Protein AF-X8I0R2-F1 (afdb_monomer)

Mean predicted aligned error: 6.31 Å

Secondary structure (DSSP, 8-state):
--EEEEEEEE-SSS-EEEEEEEE-HHHHHHHHTTTGGGEEEEE-HHHHHHHHHHHHHHHHTT-

Sequence (63 aa):
MAKLLNLLRRDNAQSWEVQYFETSEEQAKMYFRGFSKEAEILEPLSLREEIIKEYQEALNIYK

Radius of gyration: 12.48 Å; Cα contacts (8 Å, |Δi|>4): 74; chains: 1; bounding box: 35×16×32 Å

Foldseek 3Di:
DFDWWWKWADDDDDDTDIDTDRDDLVVVLVVCLVCVPRMATPPDPVSNVVSVVVVVVVVVVVD

Nearest PDB structures (foldseek):
  6oaw-assembly1_B  TM=8.418E-01  e=5.567E-02  Ruminococcus sp.
  6oaw-assembly1_A  TM=7.806E-01  e=5.954E-02  Ruminococcus sp.
  7u02-assembly1_M  TM=7.047E-01  e=5.121E-01  Caulobacter vibrioides CB15
  8tp8-assembly2_C  TM=6.079E-01  e=7.666E-01  Caulobacter vibrioides NA1000

Structure (mmCIF, N/CA/C/O backbone):
data_AF-X8I0R2-F1
#
_entry.id   AF-X8I0R2-F1
#
loop_
_atom_site.group_PDB
_atom_site.id
_atom_site.type_symbol
_atom_site.label_atom_id
_atom_site.label_alt_id
_atom_site.label_comp_id
_atom_site.label_asym_id
_atom_site.label_entity_id
_atom_site.label_seq_id
_atom_site.pdbx_PDB_ins_code
_atom_site.Cartn_x
_atom_site.Cartn_y
_atom_site.Cartn_z
_atom_site.occupancy
_atom_site.B_iso_or_equiv
_atom_site.auth_seq_id
_atom_site.auth_comp_id
_atom_site.auth_asym_id
_atom_site.auth_atom_id
_atom_site.pdbx_PDB_model_num
ATOM 1 N N . MET A 1 1 ? 18.453 -0.379 -11.402 1.00 43.62 1 MET A N 1
ATOM 2 C CA . MET A 1 1 ? 17.667 -1.524 -11.906 1.00 43.62 1 MET A CA 1
ATOM 3 C C . MET A 1 1 ? 16.236 -1.285 -11.470 1.00 43.62 1 MET A C 1
ATOM 5 O O . MET A 1 1 ? 16.010 -1.224 -10.268 1.00 43.62 1 MET A O 1
ATOM 9 N N . ALA A 1 2 ? 15.334 -1.009 -12.414 1.00 39.84 2 ALA A N 1
ATOM 10 C CA . ALA A 1 2 ? 13.934 -0.710 -12.122 1.00 39.84 2 ALA A CA 1
ATOM 11 C C . ALA A 1 2 ? 13.285 -1.914 -11.424 1.00 39.84 2 ALA A C 1
ATOM 13 O O . ALA A 1 2 ? 13.435 -3.045 -11.887 1.00 39.84 2 ALA A O 1
ATOM 14 N N . LYS A 1 3 ? 12.619 -1.687 -10.289 1.00 54.12 3 LYS A N 1
ATOM 15 C CA . LYS A 1 3 ? 11.771 -2.709 -9.674 1.00 54.12 3 LYS A CA 1
ATOM 16 C C . LYS A 1 3 ? 10.408 -2.608 -10.350 1.00 54.12 3 LYS A C 1
ATOM 18 O O . LYS A 1 3 ? 9.811 -1.536 -10.360 1.00 54.12 3 LYS A O 1
ATOM 23 N N . LEU A 1 4 ? 9.965 -3.708 -10.953 1.00 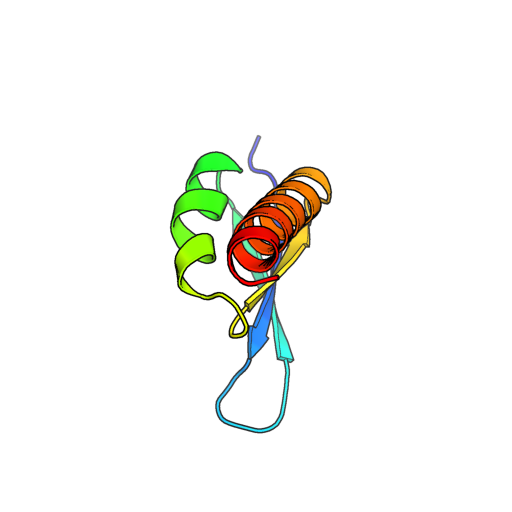56.41 4 LEU A N 1
ATOM 24 C CA . LEU A 1 4 ? 8.608 -3.848 -11.472 1.00 56.41 4 LEU A CA 1
ATOM 25 C C . LEU A 1 4 ? 7.651 -3.866 -10.277 1.00 56.41 4 LEU A C 1
ATOM 27 O O . LEU A 1 4 ? 7.680 -4.796 -9.471 1.00 56.41 4 LEU A O 1
ATOM 31 N N . LEU A 1 5 ? 6.854 -2.809 -10.142 1.00 61.34 5 LEU A N 1
ATOM 32 C CA . LEU A 1 5 ? 5.785 -2.708 -9.157 1.00 61.34 5 LEU A CA 1
ATOM 33 C C . LEU A 1 5 ? 4.525 -3.357 -9.727 1.00 61.34 5 LEU A C 1
ATOM 35 O O . LEU A 1 5 ? 4.084 -2.951 -10.799 1.00 61.34 5 LEU A O 1
ATOM 39 N N . ASN A 1 6 ? 3.924 -4.294 -9.000 1.00 60.72 6 ASN A N 1
ATOM 40 C CA . ASN A 1 6 ? 2.641 -4.895 -9.373 1.00 60.72 6 ASN A CA 1
ATOM 41 C C . ASN A 1 6 ? 1.535 -4.224 -8.556 1.00 60.72 6 ASN A C 1
ATOM 43 O O . ASN A 1 6 ? 1.669 -4.130 -7.337 1.00 60.72 6 ASN A O 1
ATOM 47 N N . LEU A 1 7 ? 0.445 -3.787 -9.184 1.00 63.19 7 LEU A N 1
ATOM 48 C CA . LEU A 1 7 ? -0.656 -3.088 -8.511 1.00 63.19 7 LEU A CA 1
ATOM 49 C C . LEU A 1 7 ? -2.013 -3.593 -9.000 1.00 63.19 7 LEU A C 1
ATOM 51 O O . LEU A 1 7 ? -2.195 -3.726 -10.203 1.00 63.19 7 LEU A O 1
ATOM 55 N N . LEU A 1 8 ? -2.980 -3.791 -8.102 1.00 67.25 8 LEU A N 1
ATOM 56 C CA . LEU A 1 8 ? -4.392 -3.921 -8.463 1.00 67.25 8 LEU A CA 1
ATOM 57 C C . LEU A 1 8 ? -5.058 -2.548 -8.422 1.00 67.25 8 LEU A C 1
ATOM 59 O O . LEU A 1 8 ? -5.100 -1.920 -7.366 1.00 67.25 8 LEU A O 1
ATOM 63 N N . ARG A 1 9 ? -5.620 -2.093 -9.543 1.00 66.31 9 ARG A N 1
ATOM 64 C CA . ARG A 1 9 ? -6.458 -0.886 -9.592 1.00 66.31 9 ARG A CA 1
ATOM 65 C C . ARG A 1 9 ? -7.922 -1.274 -9.755 1.00 66.31 9 ARG A C 1
ATOM 67 O O . ARG A 1 9 ? -8.249 -2.135 -10.573 1.00 66.31 9 ARG A O 1
ATOM 74 N N . ARG A 1 10 ? -8.804 -0.637 -8.982 1.00 58.34 10 ARG A N 1
ATOM 75 C CA . ARG A 1 10 ? -10.249 -0.825 -9.118 1.00 58.34 10 ARG A CA 1
ATOM 76 C C . ARG A 1 10 ? -10.775 0.052 -10.249 1.00 58.34 10 ARG A C 1
ATOM 78 O O . ARG A 1 10 ? -10.695 1.274 -10.153 1.00 58.34 10 ARG A O 1
ATOM 85 N N . ASP A 1 11 ? -11.347 -0.563 -11.279 1.00 63.53 11 ASP A N 1
ATOM 86 C CA . ASP A 1 11 ? -12.117 0.172 -12.285 1.00 63.53 11 ASP A CA 1
ATOM 87 C C . ASP A 1 11 ? -13.572 0.353 -11.829 1.00 63.53 11 ASP A C 1
ATOM 89 O O . ASP A 1 11 ? -14.018 -0.325 -10.897 1.00 63.53 11 ASP A O 1
ATOM 93 N N . ASN A 1 12 ? -14.301 1.279 -12.463 1.00 58.22 12 ASN A N 1
ATOM 94 C CA . ASN A 1 12 ? -15.643 1.774 -12.094 1.00 58.22 12 ASN A CA 1
ATOM 95 C C . ASN A 1 12 ? -16.788 0.718 -12.102 1.00 58.22 12 ASN A C 1
ATOM 97 O O . ASN A 1 12 ? -17.806 0.920 -12.756 1.00 58.22 12 ASN A O 1
ATOM 101 N N . ALA A 1 13 ? -16.646 -0.362 -11.319 1.00 58.25 13 ALA A N 1
ATOM 102 C CA . ALA A 1 13 ? -17.670 -1.133 -10.594 1.00 58.25 13 ALA A CA 1
ATOM 103 C C . ALA A 1 13 ? -17.612 -2.678 -10.680 1.00 58.25 13 ALA A C 1
ATOM 105 O O . ALA A 1 13 ? -18.430 -3.294 -9.999 1.00 58.25 13 ALA A O 1
ATOM 106 N N . GLN A 1 14 ? -16.671 -3.355 -11.370 1.00 56.66 14 GLN A N 1
ATOM 107 C CA . GLN A 1 14 ? -16.740 -4.841 -11.398 1.00 56.66 14 GLN A CA 1
ATOM 108 C C . GLN A 1 14 ? -15.447 -5.669 -11.542 1.00 56.66 14 GLN A C 1
ATOM 110 O O . GLN A 1 14 ? -15.533 -6.893 -11.443 1.00 56.66 14 GLN A O 1
ATOM 115 N N . SER A 1 15 ? -14.263 -5.080 -11.727 1.00 69.69 15 SER A N 1
ATOM 116 C CA . SER A 1 15 ? -13.028 -5.867 -11.878 1.00 69.69 15 SER A CA 1
ATOM 117 C C . SER A 1 15 ? -11.785 -5.125 -11.401 1.00 69.69 15 SER A C 1
ATOM 119 O O . SER A 1 15 ? -11.742 -3.894 -11.388 1.00 69.69 15 SER A O 1
ATOM 121 N N . TRP A 1 16 ? -10.781 -5.904 -11.006 1.00 77.75 16 TRP A N 1
ATOM 122 C CA . TRP A 1 16 ? -9.439 -5.421 -10.706 1.00 77.75 16 TRP A CA 1
ATOM 123 C C . TRP A 1 16 ? -8.521 -5.735 -11.883 1.00 77.75 16 TRP A C 1
ATOM 125 O O . TRP A 1 16 ? -8.548 -6.857 -12.391 1.00 77.75 16 TRP A O 1
ATOM 135 N N . GLU A 1 17 ? -7.706 -4.769 -12.292 1.00 85.94 17 GLU A N 1
ATOM 136 C CA . GLU A 1 17 ? -6.657 -4.980 -13.290 1.00 85.94 17 GLU A CA 1
ATOM 137 C C . GLU A 1 17 ? -5.284 -4.912 -12.620 1.00 85.94 17 GLU A C 1
ATOM 139 O O . GLU A 1 17 ? -5.041 -4.030 -11.792 1.00 85.94 17 GLU A O 1
ATOM 144 N N . VAL A 1 18 ? -4.398 -5.850 -12.978 1.00 86.56 18 VAL A N 1
ATOM 145 C CA . VAL A 1 18 ? -2.995 -5.817 -12.554 1.00 86.56 18 VAL A CA 1
ATOM 146 C C . VAL A 1 18 ? -2.212 -4.924 -13.508 1.00 86.56 18 VAL A C 1
ATOM 148 O O . VAL A 1 18 ? -2.132 -5.206 -14.701 1.00 86.56 18 VAL A O 1
ATOM 151 N N . GLN A 1 19 ? -1.600 -3.875 -12.970 1.00 86.50 19 GLN A N 1
ATOM 152 C CA . GLN A 1 19 ? -0.754 -2.944 -13.708 1.00 86.50 19 GLN A CA 1
ATOM 153 C C . GLN A 1 19 ? 0.688 -3.016 -13.205 1.00 86.50 19 GLN A C 1
ATOM 155 O O . GLN A 1 19 ? 0.932 -3.224 -12.013 1.00 86.50 19 GLN A O 1
ATOM 160 N N . TYR A 1 20 ? 1.628 -2.842 -14.134 1.00 87.31 20 TYR A N 1
ATOM 161 C CA . TYR A 1 20 ? 3.065 -2.900 -13.884 1.00 87.31 20 TYR A CA 1
ATOM 162 C C . TYR A 1 20 ? 3.676 -1.508 -14.026 1.00 87.31 20 TYR A C 1
ATOM 164 O O . TYR A 1 20 ? 3.436 -0.833 -15.028 1.00 87.31 20 TYR A O 1
ATOM 172 N N . PHE A 1 21 ? 4.490 -1.092 -13.056 1.00 87.44 21 PHE A N 1
ATOM 173 C CA . PHE A 1 21 ? 5.189 0.195 -13.102 1.00 87.44 21 PHE A CA 1
ATOM 174 C C . PHE A 1 21 ? 6.696 -0.003 -12.973 1.00 87.44 21 PHE A C 1
ATOM 176 O O . PHE A 1 21 ? 7.165 -0.686 -12.065 1.00 87.44 21 PHE A O 1
ATOM 183 N N . GLU A 1 22 ? 7.458 0.637 -13.855 1.00 90.94 22 GLU A N 1
ATOM 184 C CA . GLU A 1 22 ? 8.915 0.716 -13.760 1.00 90.94 22 GLU A CA 1
ATOM 185 C C . GLU A 1 22 ? 9.304 2.036 -13.094 1.00 90.94 22 GLU A C 1
ATOM 187 O O . GLU A 1 22 ? 9.358 3.088 -13.727 1.00 90.94 22 GLU A O 1
ATOM 192 N N . THR A 1 23 ? 9.531 1.993 -11.783 1.00 87.44 23 THR A N 1
ATOM 193 C CA . THR A 1 23 ? 9.781 3.188 -10.966 1.00 87.44 23 THR A CA 1
ATOM 194 C C . THR A 1 23 ? 10.614 2.834 -9.729 1.00 87.44 23 THR A C 1
ATOM 196 O O . THR A 1 23 ? 10.844 1.656 -9.445 1.00 87.44 23 THR A O 1
ATOM 199 N N . SER A 1 24 ? 11.098 3.834 -8.983 1.00 89.44 24 SER A N 1
ATOM 200 C CA . SER A 1 24 ? 11.655 3.592 -7.643 1.00 89.44 24 SER A CA 1
ATOM 201 C C . SER A 1 24 ? 10.543 3.326 -6.618 1.00 89.44 24 SER A C 1
ATOM 203 O O . SER A 1 24 ? 9.403 3.767 -6.807 1.00 89.44 24 SER A O 1
ATOM 205 N N . GLU A 1 25 ? 10.869 2.630 -5.521 1.00 88.38 25 GLU A N 1
ATOM 206 C CA . GLU A 1 25 ? 9.926 2.405 -4.413 1.00 88.38 25 GLU A CA 1
ATOM 207 C C . GLU A 1 25 ? 9.473 3.732 -3.792 1.00 88.38 25 GLU A C 1
ATOM 209 O O . GLU A 1 25 ? 8.286 3.897 -3.522 1.00 88.38 25 GLU A O 1
ATOM 214 N N . GLU A 1 26 ? 10.367 4.717 -3.644 1.00 89.94 26 GLU A N 1
ATOM 215 C CA . GLU A 1 26 ? 10.012 6.035 -3.106 1.00 89.94 26 GLU A CA 1
ATOM 216 C C . GLU A 1 26 ? 9.001 6.767 -3.995 1.00 89.94 26 GLU A C 1
ATOM 218 O O . GLU A 1 26 ? 8.026 7.335 -3.497 1.00 89.94 26 GLU A O 1
ATOM 223 N N . GLN A 1 27 ? 9.202 6.736 -5.314 1.00 91.00 27 GLN A N 1
ATOM 224 C CA . GLN A 1 27 ? 8.283 7.354 -6.269 1.00 91.00 27 GLN A CA 1
ATOM 225 C C . GLN A 1 27 ? 6.918 6.657 -6.264 1.00 91.00 27 GLN A C 1
ATOM 227 O O . GLN A 1 27 ? 5.887 7.331 -6.210 1.00 91.00 27 GLN A O 1
ATOM 232 N N . ALA A 1 28 ? 6.903 5.319 -6.248 1.00 90.75 28 ALA A N 1
ATOM 233 C CA . ALA A 1 28 ? 5.672 4.545 -6.121 1.00 90.75 28 ALA A CA 1
ATOM 234 C C . ALA A 1 28 ? 4.932 4.897 -4.823 1.00 90.75 28 ALA A C 1
ATOM 236 O O . ALA A 1 28 ? 3.737 5.186 -4.849 1.00 90.75 28 ALA A O 1
ATOM 237 N N . LYS A 1 29 ? 5.647 4.959 -3.697 1.00 89.81 29 LYS A N 1
ATOM 238 C CA . LYS A 1 29 ? 5.088 5.322 -2.393 1.00 89.81 29 LYS A CA 1
ATOM 239 C C . LYS A 1 29 ? 4.409 6.689 -2.418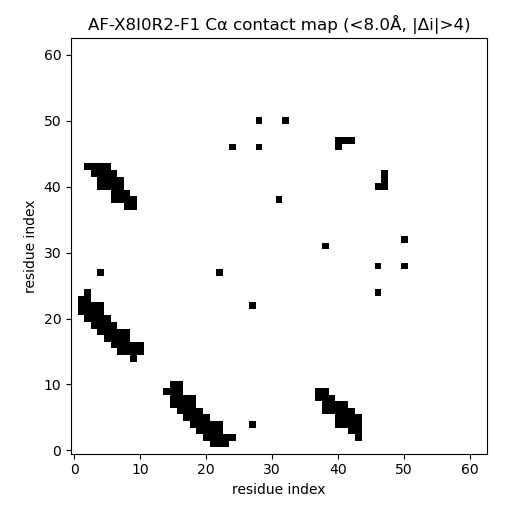 1.00 89.81 29 LYS A C 1
ATOM 241 O O . LYS A 1 29 ? 3.270 6.821 -1.971 1.00 89.81 29 LYS A O 1
ATOM 246 N N . MET A 1 30 ? 5.093 7.707 -2.944 1.00 90.44 30 MET A N 1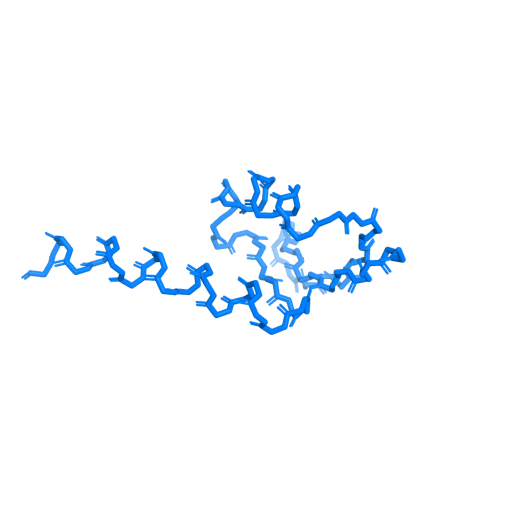
ATOM 247 C CA . MET A 1 30 ? 4.546 9.063 -3.041 1.00 90.44 30 MET A CA 1
ATOM 248 C C . MET A 1 30 ? 3.276 9.114 -3.894 1.00 90.44 30 MET A C 1
ATOM 250 O O . MET A 1 30 ? 2.333 9.812 -3.528 1.00 90.44 30 MET A O 1
ATOM 254 N N . TYR A 1 31 ? 3.240 8.365 -4.997 1.00 89.06 31 TYR A N 1
ATOM 255 C CA . TYR A 1 31 ? 2.094 8.325 -5.901 1.00 89.06 31 TYR A CA 1
ATOM 256 C C . TYR A 1 31 ? 0.900 7.556 -5.310 1.00 89.06 31 TYR A C 1
ATOM 258 O O . TYR A 1 31 ? -0.214 8.078 -5.266 1.00 89.06 31 TYR A O 1
ATOM 266 N N . PHE A 1 32 ? 1.117 6.336 -4.806 1.00 87.50 32 PHE A N 1
ATOM 267 C CA . PHE A 1 32 ? 0.032 5.432 -4.399 1.00 87.50 32 PHE A CA 1
ATOM 268 C C . PHE A 1 32 ? -0.585 5.739 -3.036 1.00 87.50 32 PHE A C 1
ATOM 270 O O . PHE A 1 32 ? -1.738 5.376 -2.805 1.00 87.50 32 PHE A O 1
ATOM 277 N N . ARG A 1 33 ? 0.108 6.473 -2.155 1.00 86.88 33 ARG A N 1
ATOM 278 C CA . ARG A 1 33 ? -0.450 6.908 -0.859 1.00 86.88 33 ARG A CA 1
ATOM 279 C C . ARG A 1 33 ? -1.815 7.597 -0.985 1.00 86.88 33 ARG A C 1
ATOM 281 O O . ARG A 1 33 ? -2.659 7.422 -0.109 1.00 86.88 33 ARG A O 1
ATOM 288 N N . GLY A 1 34 ? -2.036 8.353 -2.065 1.00 86.00 34 GLY A N 1
ATOM 289 C CA . GLY A 1 34 ? -3.286 9.078 -2.313 1.00 86.00 34 GLY A CA 1
ATOM 290 C C . GLY A 1 34 ? -4.463 8.210 -2.770 1.00 86.00 34 GLY A C 1
ATOM 291 O O . GLY A 1 34 ? -5.602 8.652 -2.668 1.00 86.00 34 GLY A O 1
ATOM 292 N N . PHE A 1 35 ? -4.217 6.986 -3.244 1.00 87.44 35 PHE A N 1
ATOM 293 C CA . PHE A 1 35 ? -5.264 6.112 -3.790 1.00 87.44 35 PHE A CA 1
ATOM 294 C C . PHE A 1 35 ? -6.022 5.346 -2.706 1.00 87.44 35 PHE A C 1
ATOM 296 O O . PHE A 1 35 ? -7.195 5.018 -2.880 1.00 87.44 35 PHE A O 1
ATOM 303 N N . SER A 1 36 ? -5.380 5.075 -1.566 1.00 86.12 36 SER A N 1
ATOM 304 C CA . SER A 1 36 ? -6.009 4.379 -0.443 1.00 86.12 36 SER A CA 1
ATOM 305 C C . SER A 1 36 ? -6.698 3.081 -0.902 1.00 86.12 36 SER A C 1
ATOM 307 O O . SER A 1 36 ? -6.040 2.217 -1.464 1.00 86.12 36 SER A O 1
ATOM 309 N N . LYS A 1 37 ? -8.014 2.925 -0.725 1.00 85.94 37 LYS A N 1
ATOM 310 C CA . LYS A 1 37 ? -8.763 1.715 -1.131 1.00 85.94 37 LYS A CA 1
ATOM 311 C C . LYS A 1 37 ? -8.941 1.512 -2.647 1.00 85.94 37 LYS A C 1
ATOM 313 O O . LYS A 1 37 ? -9.520 0.506 -3.052 1.00 85.94 37 LYS A O 1
ATOM 318 N N . GLU A 1 38 ? -8.564 2.484 -3.474 1.00 86.62 38 GLU A N 1
ATOM 319 C CA . GLU A 1 38 ? -8.741 2.429 -4.935 1.00 86.62 38 GLU A CA 1
ATOM 320 C C . GLU A 1 38 ? -7.616 1.658 -5.635 1.00 86.62 38 GLU A C 1
ATOM 322 O O . GLU A 1 38 ? -7.761 1.268 -6.799 1.00 86.62 38 GLU A O 1
ATOM 327 N N . ALA A 1 39 ? -6.518 1.407 -4.917 1.00 88.12 39 ALA A N 1
ATOM 328 C CA . ALA A 1 39 ? -5.383 0.652 -5.408 1.00 88.12 39 ALA A CA 1
ATOM 329 C C . ALA A 1 39 ? -4.758 -0.219 -4.306 1.00 88.12 39 ALA A C 1
ATOM 331 O O . ALA A 1 39 ? -4.652 0.201 -3.158 1.00 88.12 39 ALA A O 1
ATOM 332 N N . GLU A 1 40 ? -4.297 -1.415 -4.663 1.00 89.25 40 GLU A N 1
ATOM 333 C CA . GLU A 1 40 ? -3.537 -2.298 -3.775 1.00 89.25 40 GLU A CA 1
ATOM 334 C C . GLU A 1 40 ? -2.166 -2.590 -4.383 1.00 89.25 40 GLU A C 1
ATOM 336 O O . GLU A 1 40 ? -2.066 -3.061 -5.516 1.00 89.25 40 GLU A O 1
ATOM 341 N N . ILE A 1 41 ? -1.099 -2.336 -3.622 1.00 91.31 41 ILE A N 1
ATOM 342 C CA . ILE A 1 41 ? 0.260 -2.719 -4.015 1.00 91.31 41 ILE A CA 1
ATOM 343 C C . ILE A 1 41 ? 0.425 -4.218 -3.814 1.00 91.31 41 ILE A C 1
ATOM 345 O O . ILE A 1 41 ? 0.275 -4.716 -2.703 1.00 91.31 41 ILE A O 1
ATOM 349 N N . LEU A 1 42 ? 0.772 -4.930 -4.883 1.00 91.75 42 LEU A N 1
ATOM 350 C CA . LEU A 1 42 ? 1.111 -6.342 -4.835 1.00 91.75 42 LEU A CA 1
ATOM 351 C C . LEU A 1 42 ? 2.615 -6.559 -4.600 1.00 91.75 42 LEU A C 1
ATOM 353 O O . LEU A 1 42 ? 3.003 -7.322 -3.722 1.00 91.75 42 LEU A O 1
ATOM 357 N N . GLU A 1 43 ? 3.479 -5.873 -5.338 1.00 91.25 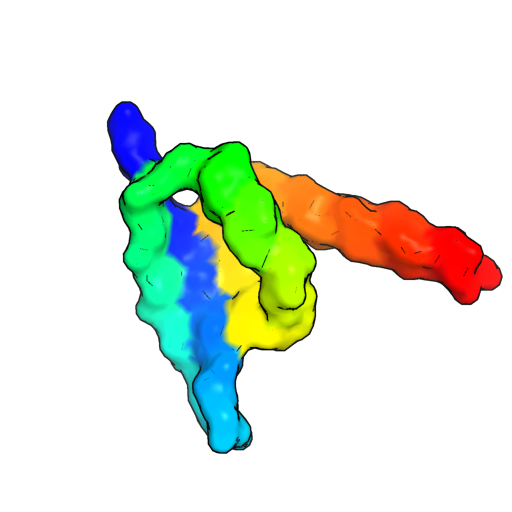43 GLU A N 1
ATOM 358 C CA . GLU A 1 43 ? 4.937 -5.992 -5.190 1.00 91.25 43 GLU A CA 1
ATOM 359 C C . GLU A 1 43 ? 5.602 -4.620 -5.356 1.00 91.25 43 GLU A C 1
ATOM 361 O O . GLU A 1 43 ? 5.067 -3.822 -6.124 1.00 91.25 43 GLU A O 1
ATOM 366 N N . PRO A 1 44 ? 6.752 -4.353 -4.702 1.00 91.69 44 PRO A N 1
ATOM 367 C CA . PRO A 1 44 ? 7.444 -5.264 -3.795 1.00 91.69 44 PRO A CA 1
ATOM 368 C C . PRO A 1 4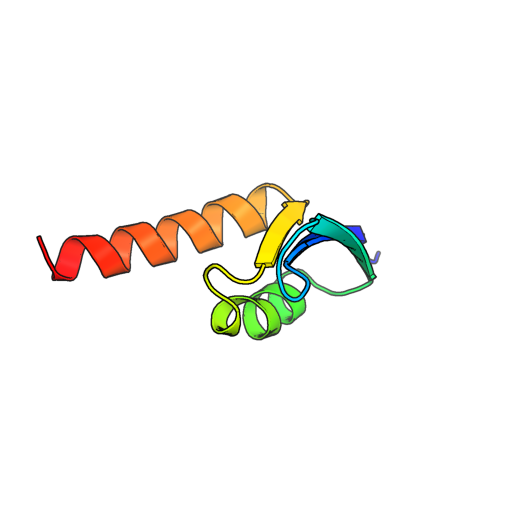4 ? 6.744 -5.362 -2.431 1.00 91.69 44 PRO A C 1
ATOM 370 O O . PRO A 1 44 ? 6.174 -4.382 -1.945 1.00 91.69 44 PRO A O 1
ATOM 373 N N . LEU A 1 45 ? 6.817 -6.537 -1.795 1.00 90.88 45 LEU A N 1
ATOM 374 C CA . LEU A 1 45 ? 6.253 -6.768 -0.453 1.00 90.88 45 LEU A CA 1
ATOM 375 C C . LEU A 1 45 ? 6.698 -5.724 0.583 1.00 90.88 45 LEU A C 1
ATOM 377 O O . LEU A 1 45 ? 5.874 -5.292 1.382 1.00 90.88 45 LEU A O 1
ATOM 381 N N . SER A 1 46 ? 7.955 -5.265 0.525 1.00 90.75 46 SER A N 1
ATOM 382 C CA . SER A 1 46 ? 8.487 -4.222 1.419 1.00 90.75 46 SER A CA 1
ATOM 383 C C . SER A 1 46 ? 7.626 -2.961 1.413 1.00 90.75 46 SER A C 1
ATOM 385 O O . SER A 1 46 ? 7.229 -2.463 2.465 1.00 90.75 46 SER A O 1
ATOM 387 N N . LEU A 1 47 ? 7.294 -2.471 0.219 1.00 91.31 47 LEU A N 1
ATOM 388 C CA . LEU A 1 47 ? 6.485 -1.274 0.045 1.00 91.31 47 LEU A CA 1
ATOM 389 C C . L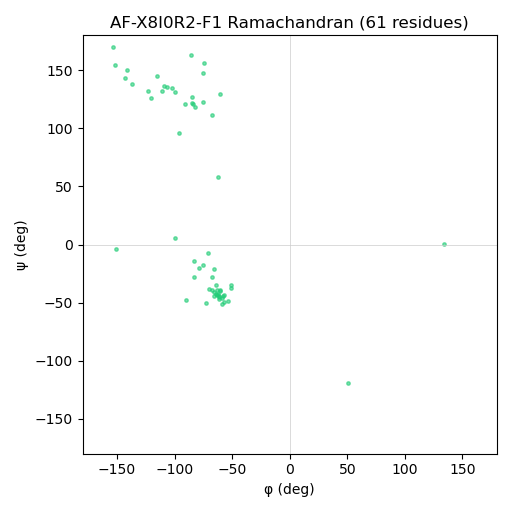EU A 1 47 ? 5.027 -1.518 0.456 1.00 91.31 47 LEU A C 1
ATOM 391 O O . LEU A 1 47 ? 4.403 -0.651 1.070 1.00 91.31 47 LEU A O 1
ATOM 395 N N . ARG A 1 48 ? 4.485 -2.707 0.155 1.00 91.88 48 ARG A N 1
ATOM 396 C CA . ARG A 1 48 ? 3.134 -3.100 0.582 1.00 91.88 48 ARG A CA 1
ATOM 397 C C . ARG A 1 48 ? 3.010 -3.064 2.109 1.00 91.88 48 ARG A C 1
ATOM 399 O O . ARG A 1 48 ? 2.084 -2.449 2.635 1.00 91.88 48 ARG A O 1
ATOM 406 N N . GLU A 1 49 ? 3.933 -3.711 2.814 1.00 93.75 49 GLU A N 1
ATOM 407 C CA . GLU A 1 49 ? 3.944 -3.782 4.278 1.00 93.75 49 GLU A CA 1
ATOM 408 C C . GLU A 1 49 ? 4.116 -2.401 4.916 1.00 93.75 49 GLU A C 1
ATOM 410 O O . GLU A 1 49 ? 3.440 -2.085 5.897 1.00 93.75 49 GLU A O 1
ATOM 415 N N . GLU A 1 50 ? 4.966 -1.554 4.332 1.00 92.75 50 GLU A N 1
ATOM 416 C CA . GLU A 1 50 ? 5.169 -0.187 4.802 1.00 92.75 50 GLU A CA 1
ATOM 417 C C . GLU A 1 50 ? 3.876 0.642 4.727 1.00 92.75 50 GLU A C 1
ATOM 419 O O . GLU A 1 50 ? 3.493 1.274 5.713 1.00 92.75 50 GLU A O 1
ATOM 424 N N . ILE A 1 51 ? 3.151 0.592 3.604 1.00 90.75 51 ILE A N 1
ATOM 425 C CA . ILE A 1 51 ? 1.871 1.303 3.458 1.00 90.75 51 ILE A CA 1
ATOM 426 C C . ILE A 1 51 ? 0.801 0.744 4.409 1.00 90.75 51 ILE A C 1
ATOM 428 O O . ILE A 1 51 ? 0.058 1.515 5.019 1.00 90.75 51 ILE A O 1
ATOM 432 N N . ILE A 1 52 ? 0.727 -0.581 4.581 1.00 92.31 52 ILE A N 1
ATOM 433 C CA . ILE A 1 52 ? -0.201 -1.203 5.542 1.00 92.31 52 ILE A CA 1
ATOM 434 C C . ILE A 1 52 ? 0.065 -0.682 6.956 1.00 92.31 52 ILE A C 1
ATOM 436 O O . ILE A 1 52 ? -0.881 -0.333 7.666 1.00 92.31 52 ILE A O 1
ATOM 440 N N . LYS A 1 53 ? 1.337 -0.601 7.361 1.00 94.69 53 LYS A N 1
ATOM 441 C CA . LYS A 1 53 ? 1.727 -0.080 8.672 1.00 94.69 53 LYS A CA 1
ATOM 442 C C . LYS A 1 53 ? 1.301 1.379 8.851 1.00 94.69 53 LYS A C 1
ATOM 444 O O . LYS A 1 53 ? 0.703 1.697 9.875 1.00 94.69 53 LYS A O 1
ATOM 449 N N . GLU A 1 54 ? 1.523 2.236 7.852 1.00 92.19 54 GLU A N 1
ATOM 450 C CA . GLU A 1 54 ? 1.080 3.642 7.886 1.00 92.19 54 GLU A CA 1
ATOM 451 C C . GLU A 1 54 ? -0.443 3.755 8.090 1.00 92.19 54 GLU A C 1
ATOM 453 O O . GLU A 1 54 ? -0.910 4.542 8.917 1.00 92.19 54 GLU A O 1
ATOM 458 N N . TYR A 1 55 ? -1.237 2.927 7.400 1.00 91.19 55 TYR A N 1
ATOM 459 C CA . TYR A 1 55 ? -2.690 2.903 7.599 1.00 91.19 55 TYR A CA 1
ATOM 460 C C . TYR A 1 55 ? -3.099 2.375 8.978 1.00 91.19 55 TYR A C 1
ATOM 462 O O . TYR A 1 55 ? -4.031 2.906 9.583 1.00 91.19 55 TYR A O 1
ATOM 470 N N . GLN A 1 56 ? -2.417 1.355 9.503 1.00 93.94 56 GLN A N 1
ATOM 471 C CA . GLN A 1 56 ? -2.676 0.840 10.851 1.00 93.94 56 GLN A CA 1
ATOM 472 C C . GLN A 1 56 ? -2.370 1.883 11.933 1.00 93.94 56 GLN A C 1
ATOM 474 O O . GLN A 1 56 ? -3.155 2.040 12.868 1.00 93.94 56 GLN A O 1
ATOM 479 N N . GLU A 1 57 ? -1.261 2.613 11.799 1.00 94.94 57 GLU A N 1
ATOM 480 C CA . GLU A 1 57 ? -0.894 3.714 12.694 1.00 94.94 57 GLU A CA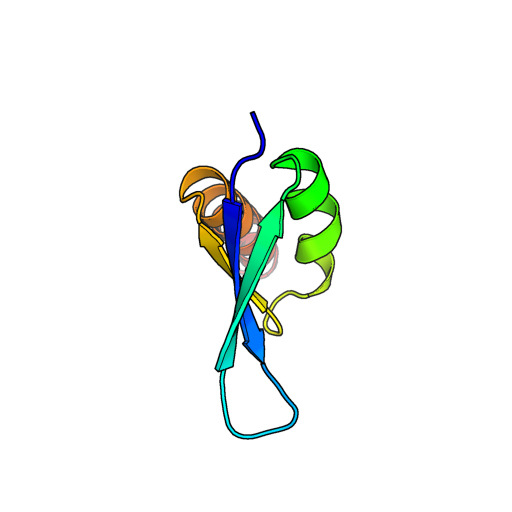 1
ATOM 481 C C . GLU A 1 57 ? -1.944 4.829 12.657 1.00 94.94 57 GLU A C 1
ATOM 483 O O . GLU A 1 57 ? -2.391 5.276 13.713 1.00 94.94 57 GLU A O 1
ATOM 488 N N . ALA A 1 58 ? -2.417 5.208 11.466 1.00 92.25 58 ALA A N 1
ATOM 489 C CA . ALA A 1 58 ? -3.488 6.190 11.317 1.00 92.25 58 ALA A CA 1
ATOM 490 C C . ALA A 1 58 ? -4.806 5.724 11.963 1.00 92.25 58 ALA A C 1
ATOM 492 O O . ALA A 1 58 ? -5.461 6.498 12.658 1.00 92.25 58 ALA A O 1
ATOM 493 N N . LEU A 1 59 ? -5.186 4.453 11.789 1.00 93.25 59 LEU A N 1
A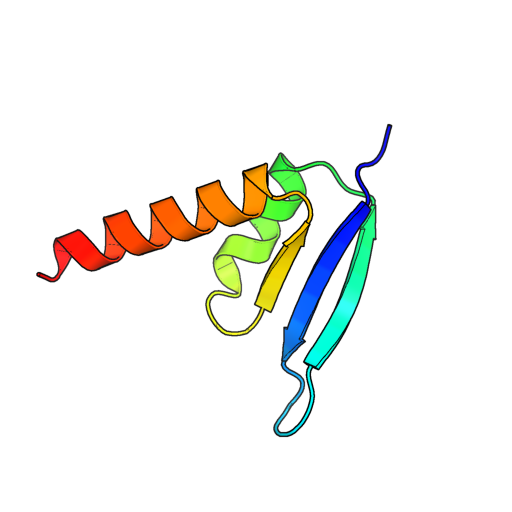TOM 494 C CA . LEU A 1 59 ? -6.387 3.884 12.411 1.00 93.25 59 LEU A CA 1
ATOM 495 C C . LEU A 1 59 ? -6.306 3.865 13.940 1.00 93.25 59 LEU A C 1
ATOM 497 O O . LEU A 1 59 ? -7.323 4.053 14.601 1.00 93.25 59 LEU A O 1
ATOM 501 N N . ASN A 1 60 ? -5.117 3.653 14.508 1.00 95.81 60 ASN A N 1
ATOM 502 C CA . ASN A 1 60 ? -4.932 3.632 15.959 1.00 95.81 60 ASN A CA 1
ATOM 503 C C . ASN A 1 60 ? -5.198 4.993 16.623 1.00 95.81 60 ASN A C 1
ATOM 505 O O . ASN A 1 60 ? -5.494 5.011 17.810 1.00 95.81 60 ASN A O 1
ATOM 509 N N . ILE A 1 61 ? -5.148 6.109 15.885 1.00 95.94 61 ILE A N 1
ATOM 510 C CA . ILE A 1 61 ? -5.494 7.448 16.403 1.00 95.94 61 ILE A CA 1
ATOM 511 C C . ILE A 1 61 ? -6.992 7.558 16.729 1.00 95.94 61 ILE A C 1
ATOM 513 O O . ILE A 1 61 ? -7.384 8.336 17.595 1.00 95.94 61 ILE A O 1
ATOM 517 N N . TYR A 1 62 ? -7.830 6.789 16.032 1.00 94.19 62 TYR A N 1
ATOM 518 C CA . TYR A 1 62 ? -9.288 6.827 16.165 1.00 94.19 62 TYR A CA 1
ATOM 519 C C . TYR A 1 62 ? -9.854 5.700 17.043 1.00 94.19 62 TYR A C 1
ATOM 521 O O . TYR A 1 62 ? -11.074 5.546 17.106 1.00 94.19 62 TYR A O 1
ATOM 529 N N . LYS A 1 63 ? -8.992 4.891 17.670 1.00 81.12 63 LYS A N 1
ATOM 530 C CA . LYS A 1 63 ? -9.386 3.852 18.632 1.00 81.12 63 LYS A CA 1
ATOM 531 C C . LYS A 1 63 ? -9.473 4.424 20.039 1.00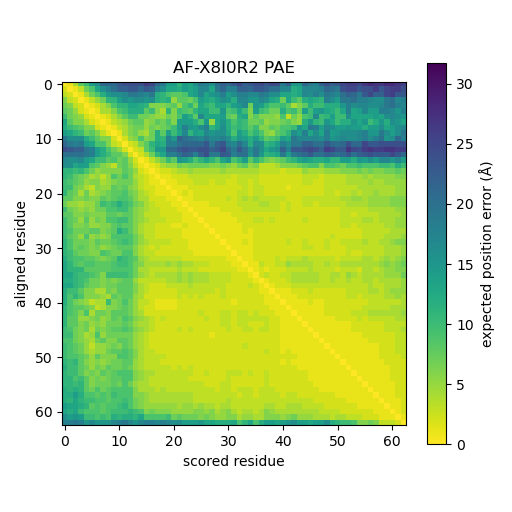 81.12 63 LYS A C 1
ATOM 533 O O . LYS A 1 63 ? -10.397 3.991 20.758 1.00 81.12 63 LYS A O 1
#

pLDDT: mean 82.38, std 14.22, range [39.84, 95.94]

Solvent-accessible surface area (backbone atoms only — not comparable to full-atom values): 3775 Å² total; per-residue (Å²): 132,73,49,70,28,35,29,37,37,62,52,106,80,84,55,74,46,83,45,79,40,81,44,55,70,70,59,48,50,67,61,52,66,79,44,53,94,48,42,45,65,63,31,56,59,71,60,35,53,51,53,52,48,55,52,51,57,59,53,59,76,78,107